Protein AF-A0A849BME2-F1 (afdb_monomer_lite)

Organism: NCBI:txid351215

Foldseek 3Di:
DPPQPPLLVQLVVLLVVLVVLLVVLVVLVVVLVVVLVVLVCCLVVPPCPDPVSVVSVVVSVVCNVVSVVVSVVSNVSSVVSNVVSVVSVVVSVVVVVVD

Structure (mmCIF, N/CA/C/O backbone):
data_AF-A0A849BME2-F1
#
_entry.id   AF-A0A849BME2-F1
#
loop_
_atom_site.group_PDB
_atom_site.id
_atom_site.t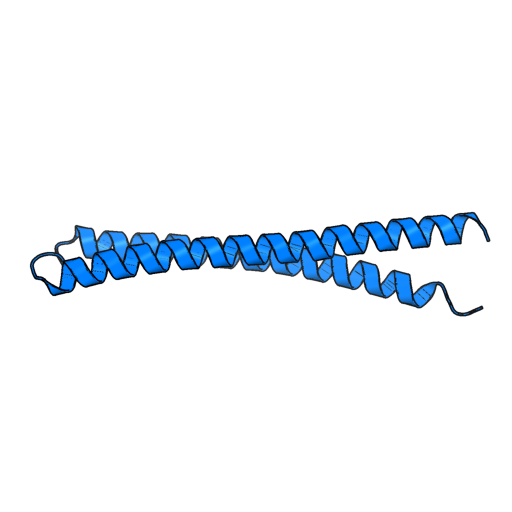ype_symbol
_atom_site.label_atom_id
_atom_site.label_alt_id
_atom_site.label_comp_id
_atom_site.label_asym_id
_atom_site.label_entity_id
_atom_site.label_seq_id
_atom_site.pdbx_PDB_ins_code
_atom_site.Cartn_x
_atom_site.Cartn_y
_atom_site.Cartn_z
_atom_site.occupancy
_atom_site.B_iso_or_equiv
_atom_site.auth_seq_id
_atom_site.auth_comp_id
_atom_site.auth_asym_id
_atom_site.auth_atom_id
_atom_site.pdbx_PDB_model_num
ATOM 1 N N . MET A 1 1 ? 27.108 -15.341 -30.751 1.00 43.50 1 MET A N 1
ATOM 2 C CA . MET A 1 1 ? 26.179 -14.192 -30.778 1.00 43.50 1 MET A CA 1
ATOM 3 C C . MET A 1 1 ? 24.912 -14.601 -30.029 1.00 43.50 1 MET A C 1
ATOM 5 O O . MET A 1 1 ? 24.041 -15.199 -30.638 1.00 43.50 1 MET A O 1
ATOM 9 N N . ALA A 1 2 ? 24.855 -14.424 -28.705 1.00 47.12 2 ALA A N 1
ATOM 10 C CA . ALA A 1 2 ? 23.726 -14.891 -27.879 1.00 47.12 2 ALA A CA 1
ATOM 11 C C . ALA A 1 2 ? 23.522 -14.007 -26.629 1.00 47.12 2 ALA A C 1
ATOM 13 O O . ALA A 1 2 ? 23.402 -14.520 -25.525 1.00 47.12 2 ALA A O 1
ATOM 14 N N . GLY A 1 3 ? 23.568 -12.677 -26.794 1.00 51.50 3 GLY A N 1
ATOM 15 C CA . GLY A 1 3 ? 23.498 -11.725 -25.672 1.00 51.50 3 GLY A CA 1
ATOM 16 C C . GLY A 1 3 ? 22.274 -10.799 -25.631 1.00 51.50 3 GLY A C 1
ATOM 17 O O . GLY A 1 3 ? 21.971 -10.288 -24.565 1.00 51.50 3 GLY A O 1
ATOM 18 N N . GLY A 1 4 ? 21.559 -10.582 -26.745 1.00 57.69 4 GLY A N 1
ATOM 19 C CA . GLY A 1 4 ? 20.502 -9.552 -26.812 1.00 57.69 4 GLY A CA 1
ATOM 20 C C . GLY A 1 4 ? 19.106 -10.000 -26.359 1.00 57.69 4 GLY A C 1
ATOM 21 O O . GLY A 1 4 ? 18.361 -9.223 -25.781 1.00 57.69 4 GLY A O 1
ATOM 22 N N . GLY A 1 5 ? 18.744 -11.272 -26.559 1.00 61.56 5 GLY A N 1
ATOM 23 C CA . GLY A 1 5 ? 17.369 -11.734 -26.304 1.00 61.56 5 GLY A CA 1
ATOM 24 C C . GLY A 1 5 ? 16.984 -11.863 -24.825 1.00 61.56 5 GLY A C 1
ATOM 25 O O . GLY A 1 5 ? 15.804 -11.803 -24.505 1.00 61.56 5 GLY A O 1
ATOM 26 N N . GLY A 1 6 ? 17.956 -12.040 -23.923 1.00 69.12 6 GLY A N 1
ATOM 27 C CA . GLY A 1 6 ? 17.686 -12.229 -22.491 1.00 69.12 6 GLY A CA 1
ATOM 28 C C . GLY A 1 6 ? 17.263 -10.940 -21.786 1.00 69.12 6 GLY A C 1
ATOM 29 O O . GLY A 1 6 ? 16.253 -10.929 -21.092 1.00 69.12 6 GLY A O 1
ATOM 30 N N . VAL A 1 7 ? 17.992 -9.845 -22.030 1.00 68.50 7 VAL A N 1
ATOM 31 C CA . VAL A 1 7 ? 17.725 -8.533 -21.410 1.00 68.50 7 VAL A CA 1
ATOM 32 C C . VAL A 1 7 ? 16.392 -7.956 -21.892 1.00 68.50 7 VAL A C 1
ATOM 34 O O . VAL A 1 7 ? 15.670 -7.355 -21.102 1.00 68.50 7 VAL A O 1
ATOM 37 N N . HIS A 1 8 ? 16.036 -8.188 -23.162 1.00 72.69 8 HIS A N 1
ATOM 38 C CA . HIS A 1 8 ? 14.767 -7.739 -23.730 1.00 72.69 8 HIS A CA 1
ATOM 39 C C . HIS A 1 8 ? 13.549 -8.346 -23.010 1.00 72.69 8 HIS A C 1
ATOM 41 O O . HIS A 1 8 ? 12.657 -7.635 -22.563 1.00 72.69 8 HIS A O 1
ATOM 47 N N . VAL A 1 9 ? 13.546 -9.670 -22.835 1.00 74.00 9 VAL A N 1
ATOM 48 C CA . VAL A 1 9 ? 12.456 -10.388 -22.151 1.00 74.00 9 VAL A CA 1
ATOM 49 C C . VAL A 1 9 ? 12.391 -10.025 -20.662 1.00 74.00 9 VAL A C 1
ATOM 51 O O . VAL A 1 9 ? 11.309 -9.970 -20.078 1.00 74.00 9 VAL A O 1
ATOM 54 N N . GLU A 1 10 ? 13.539 -9.759 -20.037 1.00 82.44 10 GLU A N 1
ATOM 55 C CA . GLU A 1 10 ? 13.615 -9.394 -18.622 1.00 82.44 10 GLU A CA 1
ATOM 56 C C . GLU A 1 10 ? 13.040 -7.997 -18.343 1.00 82.44 10 GLU A C 1
ATOM 58 O O . GLU A 1 10 ? 12.268 -7.847 -17.394 1.00 82.44 10 GLU A O 1
ATOM 63 N N . HIS A 1 11 ? 13.341 -6.981 -19.167 1.00 87.00 11 HIS A N 1
ATOM 64 C CA . HIS A 1 11 ? 12.775 -5.640 -18.949 1.00 87.00 11 HIS A CA 1
ATOM 65 C C . HIS A 1 11 ? 11.259 -5.616 -19.180 1.00 87.00 11 HIS A C 1
ATOM 67 O O . HIS A 1 11 ? 10.539 -5.056 -18.356 1.00 87.00 11 HIS A O 1
ATOM 73 N N . GLU A 1 12 ? 10.746 -6.315 -20.198 1.00 87.12 12 GLU A N 1
ATOM 74 C CA . GLU A 1 12 ? 9.298 -6.411 -20.431 1.00 87.12 12 GLU A CA 1
ATOM 75 C C . GLU A 1 12 ? 8.574 -7.073 -19.251 1.00 87.12 12 GLU A C 1
ATOM 77 O O . GLU A 1 12 ? 7.499 -6.626 -18.841 1.00 87.12 12 GLU A O 1
ATOM 82 N N . ALA A 1 13 ? 9.181 -8.105 -18.655 1.00 90.06 13 ALA A N 1
ATOM 83 C CA . ALA A 1 13 ? 8.649 -8.750 -17.459 1.00 90.06 13 ALA A CA 1
ATOM 84 C C . ALA A 1 13 ? 8.615 -7.795 -16.252 1.00 90.06 13 ALA A C 1
ATOM 86 O O . ALA A 1 13 ? 7.635 -7.792 -15.502 1.00 90.06 13 ALA A O 1
ATOM 87 N N . LEU A 1 14 ? 9.641 -6.953 -16.079 1.00 91.31 14 LEU A N 1
ATOM 88 C CA . LEU A 1 14 ? 9.676 -5.929 -15.028 1.00 91.31 14 LEU A CA 1
ATOM 89 C C . LEU A 1 14 ? 8.591 -4.865 -15.234 1.00 91.31 14 LEU A C 1
ATOM 91 O O . LEU A 1 14 ? 7.880 -4.537 -14.281 1.00 91.31 14 LEU A O 1
ATOM 95 N N . ALA A 1 15 ? 8.410 -4.371 -16.462 1.00 91.56 15 ALA A N 1
ATOM 96 C CA . ALA A 1 15 ? 7.345 -3.424 -16.797 1.00 91.56 15 ALA A CA 1
ATOM 97 C C . ALA A 1 15 ? 5.949 -4.017 -16.545 1.00 91.56 15 ALA A C 1
ATOM 99 O O . ALA A 1 15 ? 5.090 -3.372 -15.935 1.00 91.56 15 ALA A O 1
ATOM 100 N N . ALA A 1 16 ? 5.728 -5.268 -16.959 1.00 94.50 16 ALA A N 1
ATOM 101 C CA . ALA A 1 16 ? 4.473 -5.973 -16.723 1.00 94.50 16 ALA A CA 1
ATOM 102 C C . ALA A 1 16 ? 4.195 -6.148 -15.221 1.00 94.50 16 ALA A C 1
ATOM 104 O O . ALA A 1 16 ? 3.078 -5.895 -14.760 1.00 94.50 16 ALA A O 1
ATOM 105 N N . GLN A 1 17 ? 5.211 -6.518 -14.438 1.00 94.94 17 GLN A N 1
ATOM 106 C CA . GLN A 1 17 ? 5.078 -6.664 -12.990 1.00 94.94 17 GLN A CA 1
ATOM 107 C C . GLN A 1 17 ? 4.819 -5.319 -12.296 1.00 94.94 17 GLN A C 1
ATOM 109 O O . GLN A 1 17 ? 3.986 -5.259 -11.391 1.00 94.94 17 GLN A O 1
ATOM 114 N N . ALA A 1 18 ? 5.470 -4.235 -12.731 1.00 95.31 18 ALA A N 1
ATOM 115 C CA . ALA A 1 18 ? 5.211 -2.883 -12.234 1.00 95.31 18 ALA A CA 1
ATOM 116 C C . ALA A 1 18 ? 3.752 -2.461 -12.479 1.00 95.31 18 ALA A C 1
ATOM 118 O O . ALA A 1 18 ? 3.085 -1.964 -11.569 1.00 95.31 18 ALA A O 1
ATOM 119 N N . SER A 1 19 ? 3.231 -2.722 -13.683 1.00 95.25 19 SER A N 1
ATOM 120 C CA . SER A 1 19 ? 1.833 -2.448 -14.037 1.00 95.25 19 SER A CA 1
ATOM 121 C C . SER A 1 19 ? 0.851 -3.256 -13.182 1.00 95.25 19 SER A C 1
ATOM 123 O O . SER A 1 19 ? -0.121 -2.702 -12.667 1.00 95.25 19 SER A O 1
ATOM 125 N N . ASN A 1 20 ? 1.135 -4.543 -12.959 1.00 95.75 20 ASN A N 1
ATOM 126 C CA . ASN A 1 20 ? 0.328 -5.397 -12.088 1.00 95.75 20 ASN A CA 1
ATOM 127 C C . ASN A 1 20 ? 0.317 -4.885 -10.636 1.00 95.75 20 ASN A C 1
ATOM 129 O O . ASN A 1 20 ? -0.749 -4.761 -10.030 1.00 95.75 20 ASN A O 1
ATOM 133 N N . LEU A 1 21 ? 1.481 -4.517 -10.089 1.00 94.69 21 LEU A N 1
ATOM 134 C CA . LEU A 1 21 ? 1.562 -3.938 -8.746 1.00 94.69 21 LEU A CA 1
ATOM 135 C C . LEU A 1 21 ? 0.745 -2.650 -8.633 1.00 94.69 21 LEU A C 1
ATOM 137 O O . LEU A 1 21 ? 0.021 -2.489 -7.655 1.00 94.69 21 LEU A O 1
ATOM 141 N N . ALA A 1 22 ? 0.798 -1.769 -9.635 1.00 93.94 22 ALA A N 1
ATOM 142 C CA . ALA A 1 22 ? -0.001 -0.546 -9.652 1.00 93.94 22 ALA A CA 1
ATOM 143 C C . ALA A 1 22 ? -1.514 -0.835 -9.680 1.00 93.94 22 ALA A C 1
ATOM 145 O O . ALA A 1 22 ? -2.277 -0.218 -8.934 1.00 93.94 22 ALA A O 1
ATOM 146 N N . ALA A 1 23 ? -1.955 -1.802 -10.492 1.00 95.62 23 ALA A N 1
ATOM 147 C CA . ALA A 1 23 ? -3.355 -2.223 -10.535 1.00 95.62 23 ALA A CA 1
ATOM 148 C C . ALA A 1 23 ? -3.813 -2.803 -9.185 1.00 95.62 23 ALA A C 1
ATOM 150 O O . ALA A 1 23 ? -4.799 -2.339 -8.612 1.00 95.62 23 ALA A O 1
ATOM 151 N N . THR A 1 24 ? -3.040 -3.737 -8.626 1.00 94.38 24 THR A N 1
ATOM 152 C CA . THR A 1 24 ? -3.323 -4.371 -7.329 1.00 94.38 24 THR A CA 1
ATOM 153 C C . THR A 1 24 ? -3.325 -3.350 -6.185 1.00 94.38 24 THR A C 1
ATOM 155 O O . THR A 1 24 ? -4.169 -3.410 -5.293 1.00 94.38 24 THR A O 1
ATOM 158 N N . LYS A 1 25 ? -2.415 -2.367 -6.215 1.00 95.75 25 LYS A N 1
ATOM 159 C CA . LYS A 1 25 ? -2.366 -1.245 -5.266 1.00 95.75 25 LYS A CA 1
ATOM 160 C C . LYS A 1 25 ? -3.670 -0.449 -5.289 1.00 95.75 25 LYS A C 1
ATOM 162 O O . LYS A 1 25 ? -4.212 -0.160 -4.225 1.00 95.75 25 LYS A O 1
ATOM 167 N N . ASN A 1 26 ? -4.194 -0.131 -6.474 1.00 95.50 26 ASN A N 1
ATOM 168 C CA . ASN A 1 26 ? -5.454 0.606 -6.615 1.00 95.50 26 ASN A CA 1
ATOM 169 C C . ASN A 1 26 ? -6.654 -0.199 -6.093 1.00 95.50 26 ASN A C 1
ATOM 171 O O . ASN A 1 26 ? -7.528 0.353 -5.423 1.00 95.50 26 ASN A O 1
ATOM 175 N N . GLU A 1 27 ? -6.687 -1.507 -6.356 1.00 96.00 27 GLU A N 1
ATOM 176 C CA . GLU A 1 27 ? -7.712 -2.400 -5.805 1.00 96.00 27 GLU A CA 1
ATOM 177 C C . GLU A 1 27 ? -7.650 -2.454 -4.272 1.00 96.00 27 GLU A C 1
ATOM 179 O O . GLU A 1 27 ? -8.679 -2.325 -3.601 1.00 96.00 27 GLU A O 1
ATOM 184 N N . LEU A 1 28 ? -6.446 -2.582 -3.706 1.00 94.94 28 LEU A N 1
ATOM 185 C CA . LEU A 1 28 ? -6.234 -2.575 -2.261 1.00 94.94 28 LEU A CA 1
ATOM 186 C C . LEU A 1 28 ? -6.676 -1.246 -1.640 1.00 94.94 28 LEU A C 1
ATOM 188 O O . LEU A 1 28 ? -7.375 -1.249 -0.630 1.00 94.94 28 LEU A O 1
ATOM 192 N N . GLU A 1 29 ? -6.317 -0.117 -2.250 1.00 94.75 29 GLU A N 1
ATOM 193 C CA . GLU A 1 29 ? -6.720 1.214 -1.791 1.00 94.75 29 GLU A CA 1
ATOM 194 C C . GLU A 1 29 ? -8.249 1.355 -1.746 1.00 94.75 29 GLU A C 1
ATOM 196 O O . GLU A 1 29 ? -8.797 1.772 -0.724 1.00 94.75 29 GLU A O 1
ATOM 201 N N . ALA A 1 30 ? -8.957 0.895 -2.783 1.00 95.94 30 ALA A N 1
ATOM 202 C CA . ALA A 1 30 ? -10.420 0.895 -2.807 1.00 95.94 30 ALA A CA 1
ATOM 203 C C . ALA A 1 30 ? -11.031 0.033 -1.685 1.00 95.94 30 ALA A C 1
ATOM 205 O O . ALA A 1 30 ? -11.995 0.443 -1.027 1.00 95.94 30 ALA A O 1
ATOM 206 N N . VAL A 1 31 ? -10.462 -1.152 -1.425 1.00 95.69 31 VAL A N 1
ATOM 207 C CA . VAL A 1 31 ? -10.891 -2.024 -0.319 1.00 95.69 31 VAL A CA 1
ATOM 208 C C . VAL A 1 31 ? -10.664 -1.347 1.031 1.00 95.69 31 VAL A C 1
ATOM 210 O O . VAL A 1 31 ? -11.560 -1.364 1.877 1.00 95.69 31 VAL A O 1
ATOM 213 N N . LEU A 1 32 ? -9.502 -0.726 1.233 1.00 94.44 32 LEU A N 1
ATOM 214 C CA . LEU A 1 32 ? -9.155 -0.033 2.472 1.00 94.44 32 LEU A CA 1
ATOM 215 C C . LEU A 1 32 ? -10.081 1.155 2.739 1.00 94.44 32 LEU A C 1
ATOM 217 O O . LEU A 1 32 ? -10.578 1.291 3.856 1.00 94.44 32 LEU A O 1
ATOM 221 N N . THR A 1 33 ? -10.381 1.969 1.724 1.00 92.00 33 THR A N 1
ATOM 222 C CA . THR A 1 33 ? -11.342 3.076 1.842 1.00 92.00 33 THR A CA 1
ATOM 223 C C . THR A 1 33 ? -12.733 2.577 2.221 1.00 92.00 33 THR A C 1
ATOM 225 O O . THR A 1 33 ? -13.371 3.146 3.108 1.00 92.00 33 THR A O 1
ATOM 228 N N . ARG A 1 34 ? -13.198 1.480 1.609 1.00 94.75 34 ARG A N 1
ATOM 229 C CA . ARG A 1 34 ? -14.489 0.873 1.966 1.00 94.75 34 ARG A CA 1
ATOM 230 C C . ARG A 1 34 ? -14.516 0.423 3.427 1.00 94.75 34 ARG A C 1
ATOM 232 O O . ARG A 1 34 ? -15.483 0.705 4.130 1.00 94.75 34 ARG A O 1
ATOM 239 N N . LEU A 1 35 ? -13.467 -0.262 3.881 1.00 92.38 35 LEU A N 1
ATOM 240 C CA . LEU A 1 35 ? -13.358 -0.737 5.262 1.00 92.38 35 LEU A CA 1
ATOM 241 C C . LEU A 1 35 ? -13.299 0.429 6.264 1.00 92.38 35 LEU A C 1
ATOM 243 O O . LEU A 1 35 ? -13.954 0.365 7.300 1.00 92.38 35 LEU A O 1
ATOM 247 N N . GLN A 1 36 ? -12.584 1.512 5.937 1.00 88.75 36 GLN A N 1
ATOM 248 C CA . GLN A 1 36 ? -12.543 2.731 6.758 1.00 88.75 36 GLN A CA 1
ATOM 249 C C . GLN A 1 36 ? -13.939 3.330 6.933 1.00 88.75 36 GLN A C 1
ATOM 251 O O . GLN A 1 36 ? -14.322 3.656 8.052 1.00 88.75 36 GLN A O 1
ATOM 256 N N . GLY A 1 37 ? -14.723 3.416 5.853 1.00 90.19 37 GLY A N 1
ATOM 257 C CA . GLY A 1 37 ? -16.105 3.895 5.915 1.00 90.19 37 GLY A CA 1
ATOM 258 C C . GLY A 1 37 ? -16.980 3.048 6.841 1.00 90.19 37 GLY A C 1
ATOM 259 O O . GLY A 1 37 ? -17.625 3.584 7.737 1.00 90.19 37 GLY A O 1
ATOM 260 N N . GLN A 1 38 ? -16.928 1.721 6.696 1.00 89.94 38 GLN A N 1
ATOM 261 C CA . GLN A 1 38 ? -17.692 0.797 7.544 1.00 89.94 38 GLN A CA 1
ATOM 262 C C . GLN A 1 38 ? -17.316 0.917 9.024 1.00 89.94 38 GLN A C 1
ATOM 264 O O . GLN A 1 38 ? -18.185 0.923 9.893 1.00 89.94 38 GLN A O 1
ATOM 269 N N . ILE A 1 39 ? -16.022 1.030 9.330 1.00 85.62 39 ILE A N 1
ATOM 270 C CA . ILE A 1 39 ? -15.560 1.182 10.712 1.00 85.62 39 ILE A CA 1
ATOM 271 C C . ILE A 1 39 ? -15.993 2.539 11.276 1.00 85.62 39 ILE A C 1
ATOM 273 O O . ILE A 1 39 ? -16.475 2.604 12.406 1.00 85.62 39 ILE A O 1
ATOM 277 N N . GLN A 1 40 ? -15.889 3.608 10.486 1.00 83.12 40 GLN A N 1
ATOM 278 C CA . GLN A 1 40 ? -16.337 4.940 10.882 1.00 83.12 40 GLN A CA 1
ATOM 279 C C . GLN A 1 40 ? -17.840 4.967 11.190 1.00 83.12 40 GLN A C 1
ATOM 281 O O . GLN A 1 40 ? -18.236 5.552 12.196 1.00 83.12 40 GLN A O 1
ATOM 286 N N . GLU A 1 41 ? -18.665 4.301 10.378 1.00 86.62 41 GLU A N 1
ATOM 287 C CA . GLU A 1 41 ? -20.107 4.160 10.614 1.00 86.62 41 GLU A CA 1
ATOM 288 C C . GLU A 1 41 ? -20.406 3.449 11.937 1.00 86.62 41 GLU A C 1
ATOM 290 O O . GLU A 1 41 ? -21.240 3.930 12.699 1.00 86.62 41 GLU A O 1
ATOM 295 N N . LEU A 1 42 ? -19.693 2.362 12.252 1.00 83.69 42 LEU A N 1
ATOM 296 C CA . LEU A 1 42 ? -19.857 1.627 13.515 1.00 83.69 42 LEU A CA 1
ATOM 297 C C . LEU A 1 42 ? -19.490 2.478 14.740 1.00 83.69 42 LEU A C 1
ATOM 299 O O . LEU A 1 42 ? -20.187 2.455 15.756 1.00 83.69 42 LEU A O 1
ATOM 303 N N . VAL A 1 43 ? -18.409 3.257 14.643 1.00 78.19 43 VAL A N 1
ATOM 304 C CA . VAL A 1 43 ? -17.996 4.207 15.689 1.00 78.19 43 VAL A CA 1
ATOM 305 C C . VAL A 1 43 ? -19.060 5.300 15.848 1.00 78.19 43 VAL A C 1
ATOM 307 O O . VAL A 1 43 ? -19.496 5.602 16.958 1.00 78.19 43 VAL A O 1
ATOM 310 N N . SER A 1 44 ? -19.537 5.868 14.741 1.00 77.44 44 SER A N 1
ATOM 311 C CA . SER A 1 44 ? -20.535 6.940 14.753 1.00 77.44 44 SER A CA 1
ATOM 312 C C . SER A 1 44 ? -21.938 6.480 15.166 1.00 77.44 44 SER A C 1
ATOM 314 O O . SER A 1 44 ? -22.676 7.273 15.745 1.00 77.44 44 SER A O 1
ATOM 316 N N . SER A 1 45 ? -22.314 5.217 14.933 1.00 79.69 45 SER A N 1
ATOM 317 C CA . SER A 1 45 ? -23.636 4.670 15.278 1.00 79.69 45 SER A CA 1
ATOM 318 C C . SER A 1 45 ? -23.820 4.374 16.771 1.00 79.69 45 SER A C 1
ATOM 320 O O . SER A 1 45 ? -24.849 3.830 17.166 1.00 79.69 45 SER A O 1
ATOM 322 N N . GLY A 1 46 ? -22.841 4.716 17.612 1.00 66.75 46 GLY A N 1
ATOM 323 C CA . GLY A 1 46 ? -22.975 4.618 19.062 1.00 66.75 46 GLY A CA 1
ATOM 324 C C . GLY A 1 46 ? -22.429 3.334 19.678 1.00 66.75 46 GLY A C 1
ATOM 325 O O . GLY A 1 46 ? -22.663 3.117 20.864 1.00 66.75 46 GLY A O 1
ATOM 326 N N . PHE A 1 47 ? -21.621 2.544 18.952 1.00 63.00 47 PHE A N 1
ATOM 327 C CA . PHE A 1 47 ? -20.781 1.504 19.575 1.00 63.00 47 PHE A CA 1
ATOM 328 C C . PHE A 1 47 ? -19.918 2.082 20.716 1.00 63.00 47 PHE A C 1
ATOM 330 O O . PHE A 1 47 ? -19.491 1.350 21.600 1.00 63.00 47 PHE A O 1
ATOM 337 N N . VAL A 1 48 ? -19.716 3.411 20.732 1.00 58.88 48 VAL A N 1
ATOM 338 C CA . VAL A 1 48 ? -18.687 4.101 21.512 1.00 58.88 48 VAL A CA 1
ATOM 339 C C . VAL A 1 48 ? -19.023 4.360 22.993 1.00 58.88 48 VAL A C 1
ATOM 341 O O . VAL A 1 48 ? -18.394 5.183 23.650 1.00 58.88 48 VAL A O 1
ATOM 344 N N . THR A 1 49 ? -20.026 3.693 23.565 1.00 62.03 49 THR A N 1
ATOM 345 C CA . THR A 1 49 ? -20.523 4.052 24.910 1.00 62.03 49 THR A CA 1
ATOM 346 C C . THR A 1 49 ? -19.687 3.509 26.084 1.00 62.03 49 THR A C 1
ATOM 34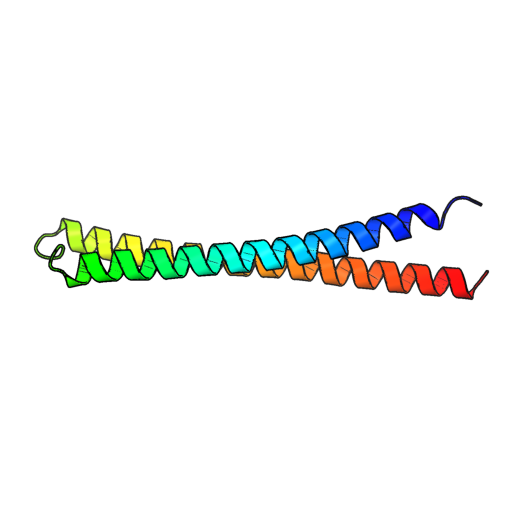8 O O . THR A 1 49 ? -19.928 3.923 27.215 1.00 62.03 49 THR A O 1
ATOM 351 N N . ASP A 1 50 ? -18.691 2.642 25.850 1.00 62.81 50 ASP A N 1
ATOM 352 C CA . ASP A 1 50 ? -17.872 2.004 26.905 1.00 62.81 50 ASP A CA 1
ATOM 353 C C . ASP A 1 50 ? -16.354 2.017 26.587 1.00 62.81 50 ASP A C 1
ATOM 355 O O . ASP A 1 50 ? -15.955 2.258 25.448 1.00 62.81 50 ASP A O 1
ATOM 359 N N . SER A 1 51 ? -15.481 1.733 27.563 1.00 63.56 51 SER A N 1
ATOM 360 C CA . SER A 1 51 ? -14.002 1.747 27.445 1.00 63.56 51 SER A CA 1
ATOM 361 C C . SER A 1 51 ? -13.435 0.928 26.270 1.00 63.56 51 SER A C 1
ATOM 363 O O . SER A 1 51 ? -12.420 1.307 25.680 1.00 63.56 51 SER A O 1
ATOM 365 N N . ALA A 1 52 ? -14.129 -0.143 25.867 1.00 68.75 52 ALA A N 1
ATOM 366 C CA . ALA A 1 52 ? -13.819 -0.960 24.688 1.00 68.75 52 ALA A CA 1
ATOM 367 C C . ALA A 1 52 ? -13.837 -0.168 23.365 1.00 68.75 52 ALA A C 1
ATOM 369 O O . ALA A 1 52 ? -13.298 -0.601 22.350 1.00 68.75 52 ALA A O 1
ATOM 370 N N . SER A 1 53 ? -14.445 1.009 23.375 1.00 72.50 53 SER A 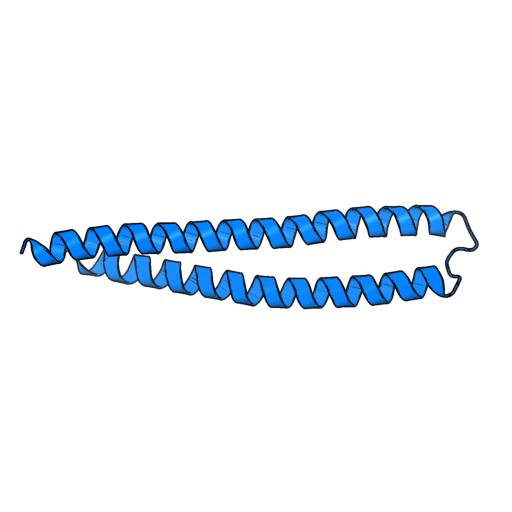N 1
ATOM 371 C CA . SER A 1 53 ? -14.617 1.849 22.200 1.00 72.50 53 SER A CA 1
ATOM 372 C C . SER A 1 53 ? -13.462 2.801 21.957 1.00 72.50 53 SER A C 1
ATOM 374 O O . SER A 1 53 ? -13.164 3.131 20.812 1.00 72.50 53 SER A O 1
ATOM 376 N N . VAL A 1 54 ? -12.793 3.220 23.033 1.00 79.12 54 VAL A N 1
ATOM 377 C CA . VAL A 1 54 ? -11.554 4.000 22.946 1.00 79.12 54 VAL A CA 1
ATOM 378 C C . VAL A 1 54 ? -10.462 3.120 22.348 1.00 79.12 54 VAL A C 1
ATOM 380 O O . VAL A 1 54 ? -9.837 3.501 21.363 1.00 79.12 54 VAL A O 1
ATOM 383 N N . SER A 1 55 ? -10.304 1.895 22.861 1.00 83.75 55 SER A N 1
ATOM 384 C CA . SER A 1 55 ? -9.328 0.941 22.324 1.00 83.75 55 SER A CA 1
ATOM 385 C C . SER A 1 55 ? -9.626 0.547 20.874 1.00 83.75 55 SER A C 1
ATOM 387 O O . SER A 1 55 ? -8.695 0.373 20.084 1.00 83.75 55 SER A O 1
ATOM 389 N N . PHE A 1 56 ? -10.907 0.456 20.499 1.00 83.00 56 PHE A N 1
ATOM 390 C CA . PHE A 1 56 ? -11.323 0.245 19.114 1.00 83.00 56 PHE A CA 1
ATOM 391 C C . PHE A 1 56 ? -10.980 1.440 18.209 1.00 83.00 56 PHE A C 1
ATOM 393 O O . PHE A 1 56 ? -10.426 1.237 17.129 1.00 83.00 56 PHE A O 1
ATOM 400 N N . GLY A 1 57 ? -11.236 2.675 18.654 1.00 82.56 57 GLY A N 1
ATOM 401 C CA . GLY A 1 57 ? -10.856 3.893 17.930 1.00 82.56 57 GLY A CA 1
ATOM 402 C C . GLY A 1 57 ? -9.347 3.987 17.691 1.00 82.56 57 GLY A C 1
ATOM 403 O O . GLY A 1 57 ? -8.908 4.175 16.557 1.00 82.56 57 GLY A O 1
ATOM 404 N N . GLU A 1 58 ? -8.538 3.738 18.721 1.00 86.69 58 GLU A N 1
ATOM 405 C CA . GLU A 1 58 ? -7.078 3.697 18.578 1.00 86.69 58 GLU A CA 1
ATOM 406 C C . GLU A 1 58 ? -6.612 2.572 17.639 1.00 86.69 58 GLU A C 1
ATOM 408 O O . GLU A 1 58 ? -5.670 2.741 16.861 1.00 86.69 58 GLU A O 1
ATOM 413 N N . ALA A 1 59 ? -7.248 1.395 17.701 1.00 89.25 59 ALA A N 1
ATOM 414 C CA . ALA A 1 59 ? -6.942 0.294 16.791 1.00 89.25 59 ALA A CA 1
ATOM 415 C C . ALA A 1 59 ? -7.263 0.664 15.336 1.00 89.25 59 ALA A C 1
ATOM 417 O O . ALA A 1 59 ? -6.470 0.350 14.447 1.00 89.25 59 ALA A O 1
ATOM 418 N N . HIS A 1 60 ? -8.369 1.372 15.102 1.00 87.75 60 HIS A N 1
ATOM 419 C CA . HIS A 1 60 ? -8.747 1.887 13.790 1.00 87.75 60 HIS A CA 1
ATOM 420 C C . HIS A 1 60 ? -7.735 2.908 13.246 1.00 87.75 60 HIS A C 1
ATOM 422 O O . HIS A 1 60 ? -7.351 2.816 12.078 1.00 87.75 60 HIS A O 1
ATOM 428 N N . GLU A 1 61 ? -7.246 3.835 14.073 1.00 89.56 61 GLU A N 1
ATOM 429 C CA . GLU A 1 61 ? -6.208 4.798 13.673 1.00 89.56 61 GLU A CA 1
ATOM 430 C C . GLU A 1 61 ? -4.884 4.106 13.317 1.00 89.56 61 GLU A C 1
ATOM 432 O O . GLU A 1 61 ? -4.292 4.378 12.263 1.00 89.56 61 GLU A O 1
ATOM 437 N N . ARG A 1 62 ? -4.439 3.156 14.155 1.00 93.56 62 ARG A N 1
ATOM 438 C CA . ARG A 1 62 ? -3.232 2.353 13.891 1.00 93.56 62 ARG A CA 1
ATOM 439 C C . ARG A 1 62 ? -3.365 1.560 12.596 1.00 93.56 62 ARG A C 1
ATOM 441 O O . ARG A 1 62 ? -2.450 1.574 11.773 1.00 93.56 62 ARG A O 1
ATOM 448 N N . TRP A 1 63 ? -4.504 0.901 12.396 1.00 92.75 63 TRP A N 1
ATOM 449 C CA . TRP A 1 63 ? -4.781 0.152 11.174 1.00 92.75 63 TRP A CA 1
ATOM 450 C C . TRP A 1 63 ? -4.806 1.063 9.943 1.00 92.75 63 TRP A C 1
ATOM 452 O O . TRP A 1 63 ? -4.141 0.753 8.961 1.00 92.75 63 TRP A O 1
ATOM 462 N N . THR A 1 64 ? -5.489 2.210 10.004 1.00 90.19 64 THR A N 1
ATOM 463 C CA . THR A 1 64 ? -5.543 3.186 8.903 1.00 90.19 64 THR A CA 1
ATOM 464 C C . THR A 1 64 ? -4.149 3.656 8.498 1.00 90.19 64 THR A C 1
ATOM 466 O O . THR A 1 64 ? -3.839 3.736 7.309 1.00 90.19 64 THR A O 1
ATOM 469 N N . THR A 1 65 ? -3.289 3.924 9.480 1.00 94.56 65 THR A N 1
ATOM 470 C CA . THR A 1 65 ? -1.899 4.327 9.243 1.00 94.56 65 THR A CA 1
ATOM 471 C C . THR A 1 65 ? -1.101 3.208 8.572 1.00 94.56 65 THR A C 1
ATOM 473 O O . THR A 1 65 ? -0.478 3.433 7.535 1.00 94.56 65 THR A O 1
ATOM 476 N N . ALA A 1 66 ? -1.161 1.986 9.111 1.00 95.62 66 ALA A N 1
ATOM 477 C CA . ALA A 1 66 ? -0.452 0.831 8.557 1.00 95.62 66 ALA A CA 1
ATOM 478 C C . ALA A 1 66 ? -0.941 0.459 7.145 1.00 95.62 66 ALA A C 1
ATOM 480 O O . ALA A 1 66 ? -0.146 0.111 6.273 1.00 95.62 66 ALA A O 1
ATOM 481 N N . ALA A 1 67 ? -2.245 0.577 6.900 1.00 93.44 67 ALA A N 1
ATOM 482 C CA . ALA A 1 67 ? -2.864 0.343 5.606 1.00 93.44 67 ALA A CA 1
ATOM 483 C C . ALA A 1 67 ? -2.359 1.333 4.546 1.00 93.44 67 ALA A C 1
ATOM 485 O O . ALA A 1 67 ? -1.953 0.918 3.461 1.00 93.44 67 ALA A O 1
ATOM 486 N N . ARG A 1 68 ? -2.312 2.632 4.879 1.00 91.94 68 ARG A N 1
ATOM 487 C CA . ARG A 1 68 ? -1.741 3.666 4.000 1.00 91.94 68 ARG A CA 1
ATOM 488 C C . ARG A 1 68 ? -0.267 3.408 3.714 1.00 91.94 68 ARG A C 1
ATOM 490 O O . ARG A 1 68 ? 0.124 3.436 2.555 1.00 91.94 68 ARG A O 1
ATOM 497 N N . ALA A 1 69 ? 0.515 3.089 4.745 1.00 95.94 69 ALA A N 1
ATOM 498 C CA . ALA A 1 69 ? 1.923 2.745 4.576 1.00 95.94 69 ALA A CA 1
ATOM 499 C C . ALA A 1 69 ? 2.101 1.550 3.624 1.00 95.94 69 ALA A C 1
ATOM 501 O O . ALA A 1 69 ? 2.894 1.620 2.697 1.00 95.94 69 ALA A O 1
ATOM 502 N N . THR A 1 70 ? 1.296 0.494 3.775 1.00 94.56 70 THR A N 1
ATOM 503 C CA . THR A 1 70 ? 1.344 -0.689 2.893 1.00 94.56 70 THR A CA 1
ATOM 504 C C . THR A 1 70 ? 1.102 -0.323 1.424 1.00 94.56 70 THR A C 1
ATOM 506 O O . THR A 1 70 ? 1.824 -0.783 0.543 1.00 94.56 70 THR A O 1
ATOM 509 N N . VAL A 1 71 ? 0.108 0.528 1.153 1.00 95.12 71 VAL A N 1
ATOM 510 C CA . VAL A 1 71 ? -0.204 1.026 -0.199 1.00 95.12 71 VAL A CA 1
ATOM 511 C C . VAL A 1 71 ? 0.954 1.851 -0.773 1.00 95.12 71 VAL A C 1
ATOM 513 O O . VAL A 1 71 ? 1.322 1.654 -1.931 1.00 95.12 71 VAL A O 1
ATOM 516 N N . THR A 1 72 ? 1.565 2.726 0.032 1.00 95.06 72 THR A N 1
ATOM 517 C CA . THR A 1 72 ? 2.739 3.520 -0.367 1.00 95.06 72 THR A CA 1
ATOM 518 C C . THR A 1 72 ? 3.957 2.649 -0.677 1.00 95.06 72 THR A C 1
ATOM 520 O O . THR A 1 72 ? 4.662 2.897 -1.657 1.00 95.06 72 THR A O 1
ATOM 523 N N . GLU A 1 73 ? 4.208 1.605 0.111 1.00 95.81 73 GLU A N 1
ATOM 524 C CA . GLU A 1 73 ? 5.328 0.694 -0.142 1.00 95.81 73 GLU A CA 1
ATOM 525 C C . GLU A 1 73 ? 5.121 -0.110 -1.436 1.00 95.81 73 GLU A C 1
ATOM 527 O O . GLU A 1 73 ? 6.058 -0.267 -2.218 1.00 95.81 73 GLU A O 1
ATOM 532 N N . LEU A 1 74 ? 3.890 -0.548 -1.733 1.00 94.75 74 LEU A N 1
ATOM 533 C CA . LEU A 1 74 ? 3.571 -1.206 -3.009 1.00 94.75 74 LEU A CA 1
ATOM 534 C C . LEU A 1 74 ? 3.807 -0.286 -4.216 1.00 94.75 74 LEU A C 1
ATOM 536 O O . LEU A 1 74 ? 4.351 -0.725 -5.230 1.00 94.75 74 LEU A O 1
ATOM 540 N N . GLU A 1 75 ? 3.440 0.991 -4.104 1.00 94.94 75 GLU A N 1
ATOM 541 C CA . GLU A 1 75 ? 3.711 2.003 -5.131 1.00 94.94 75 GLU A CA 1
ATOM 542 C C . GLU A 1 75 ? 5.217 2.246 -5.318 1.00 94.94 75 GLU A C 1
ATOM 544 O O . GLU A 1 75 ? 5.703 2.334 -6.450 1.00 94.94 75 GLU A O 1
ATOM 549 N N . THR A 1 76 ? 5.973 2.273 -4.219 1.00 96.19 76 THR A N 1
ATOM 550 C CA . THR A 1 76 ? 7.437 2.401 -4.240 1.00 96.19 76 THR A CA 1
ATOM 551 C C . THR A 1 76 ? 8.086 1.215 -4.955 1.00 96.19 76 THR A C 1
ATOM 553 O O . THR A 1 76 ? 8.937 1.405 -5.826 1.00 96.19 76 THR A O 1
ATOM 556 N N . MET A 1 77 ? 7.645 -0.011 -4.659 1.00 95.00 77 MET A N 1
ATOM 557 C CA . MET A 1 77 ? 8.125 -1.219 -5.338 1.00 95.00 77 MET A CA 1
ATOM 558 C C . MET A 1 77 ? 7.789 -1.204 -6.834 1.00 95.00 77 MET A C 1
ATOM 560 O O . MET A 1 77 ? 8.660 -1.480 -7.657 1.00 95.00 77 MET A O 1
ATOM 564 N N . GLY A 1 78 ? 6.558 -0.834 -7.202 1.00 95.38 78 GLY A N 1
ATOM 565 C CA . GLY A 1 78 ? 6.159 -0.691 -8.605 1.00 95.38 78 GLY A CA 1
ATOM 566 C C . GLY A 1 78 ? 7.018 0.332 -9.353 1.00 95.38 78 GLY A C 1
ATOM 567 O O . GLY A 1 78 ? 7.501 0.053 -10.450 1.00 95.38 78 GLY A O 1
ATOM 568 N N . SER A 1 79 ? 7.289 1.478 -8.726 1.00 94.19 79 SER A N 1
ATOM 569 C CA . SER A 1 79 ? 8.138 2.535 -9.291 1.00 94.19 79 SER A CA 1
ATOM 570 C C . SER A 1 79 ? 9.584 2.075 -9.494 1.00 94.19 79 SER A C 1
ATOM 572 O O . SER A 1 79 ? 10.198 2.387 -10.517 1.00 94.19 79 SER A O 1
ATOM 574 N N . TYR A 1 80 ? 10.124 1.297 -8.552 1.00 94.94 80 TYR A N 1
ATOM 575 C CA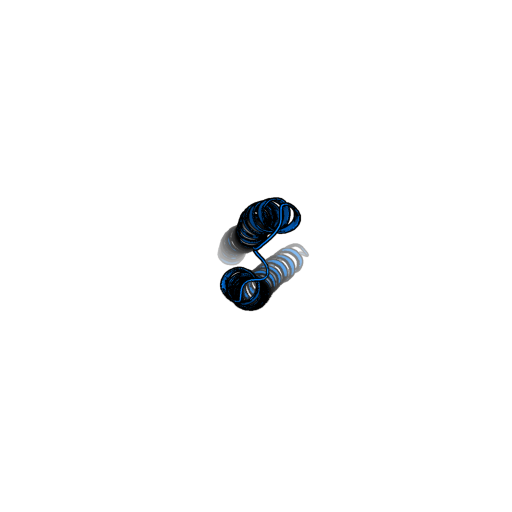 . TYR A 1 80 ? 11.458 0.711 -8.670 1.00 94.94 80 TYR A CA 1
ATOM 576 C C . TYR A 1 80 ? 11.553 -0.268 -9.849 1.00 94.94 80 TYR A C 1
ATOM 578 O O . TYR A 1 80 ? 12.497 -0.193 -10.639 1.00 94.94 80 TYR A O 1
ATOM 586 N N . LEU A 1 81 ? 10.556 -1.147 -10.010 1.00 93.88 81 LEU A N 1
ATOM 587 C CA . LEU A 1 81 ? 10.498 -2.081 -11.138 1.00 93.88 81 LEU A CA 1
ATOM 588 C C . LEU A 1 81 ? 10.382 -1.346 -12.481 1.00 93.88 81 LEU A C 1
ATOM 590 O O . LEU A 1 81 ? 11.116 -1.674 -13.411 1.00 93.88 81 LEU A O 1
ATOM 594 N N . GLY A 1 82 ? 9.528 -0.321 -12.566 1.00 92.56 82 GLY A N 1
ATOM 595 C CA . GLY A 1 82 ? 9.385 0.503 -13.771 1.00 92.56 82 GLY A CA 1
ATOM 596 C C . GLY A 1 82 ? 10.687 1.216 -14.146 1.00 92.56 82 GLY A C 1
ATOM 597 O O . GLY A 1 82 ? 11.168 1.079 -15.268 1.00 92.56 82 GLY A O 1
ATOM 598 N N . SER A 1 83 ? 11.328 1.873 -13.176 1.00 92.75 83 SER A N 1
ATOM 599 C CA . SER A 1 83 ? 12.611 2.564 -13.391 1.00 92.75 83 SER A CA 1
ATOM 600 C C . SER A 1 83 ? 13.721 1.601 -13.831 1.00 92.75 83 SER A C 1
ATOM 602 O O . SER A 1 83 ? 14.554 1.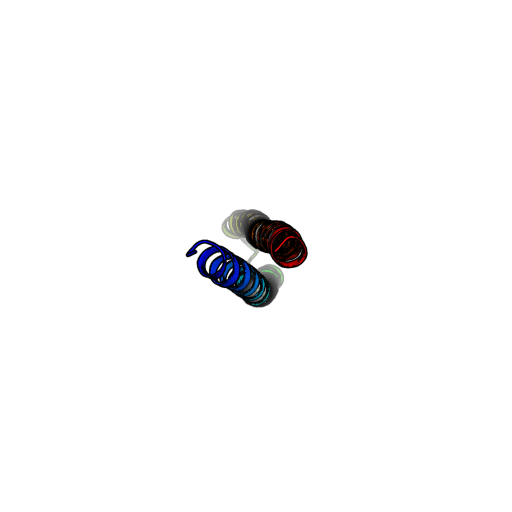932 -14.674 1.00 92.75 83 SER A O 1
ATOM 604 N N . THR A 1 84 ? 13.735 0.386 -13.277 1.00 91.06 84 THR A N 1
ATOM 605 C CA . THR A 1 84 ? 14.705 -0.652 -13.655 1.00 91.06 84 THR A CA 1
ATOM 606 C C . THR A 1 84 ? 14.458 -1.149 -15.081 1.00 91.06 84 THR A C 1
ATOM 608 O O . THR A 1 84 ? 15.405 -1.283 -15.856 1.00 91.06 84 THR A O 1
ATOM 611 N N . SER A 1 85 ? 13.193 -1.363 -15.457 1.00 91.81 85 SER A N 1
ATOM 612 C CA . SER A 1 85 ? 12.812 -1.713 -16.830 1.00 91.81 85 SER A CA 1
ATOM 613 C C . SER A 1 85 ? 13.270 -0.654 -17.835 1.00 91.81 85 SER A C 1
ATOM 615 O O . SER A 1 85 ? 13.844 -1.002 -18.865 1.00 91.81 85 SER A O 1
ATOM 617 N N . GLU A 1 86 ? 13.059 0.629 -17.536 1.00 89.75 86 GLU A N 1
ATOM 618 C CA . GLU A 1 86 ? 13.482 1.740 -18.398 1.00 89.75 86 GLU A CA 1
ATOM 619 C C . GLU A 1 86 ? 15.007 1.789 -18.562 1.00 89.75 86 GLU A C 1
ATOM 621 O O . GLU A 1 86 ? 15.518 1.978 -19.671 1.00 89.75 86 GLU A O 1
ATOM 626 N N . ALA A 1 87 ? 15.748 1.564 -17.472 1.00 89.31 87 ALA A N 1
ATOM 627 C CA . ALA A 1 87 ? 17.203 1.502 -17.509 1.00 89.31 87 ALA A CA 1
ATOM 628 C C . ALA A 1 87 ? 17.700 0.368 -18.422 1.00 89.31 87 ALA A C 1
ATOM 630 O O . ALA A 1 87 ? 18.595 0.588 -19.241 1.00 89.31 87 ALA A O 1
ATOM 631 N N . PHE A 1 88 ? 17.102 -0.824 -18.339 1.00 86.75 88 PHE A N 1
ATOM 632 C CA . PHE A 1 88 ? 17.456 -1.949 -19.209 1.00 86.75 88 PHE A CA 1
ATOM 633 C C . PHE A 1 88 ? 17.070 -1.725 -20.672 1.00 86.75 88 PHE A C 1
ATOM 635 O O . PHE A 1 88 ? 17.884 -2.013 -21.550 1.00 86.75 88 PHE A O 1
ATOM 642 N N . ALA A 1 89 ? 15.906 -1.135 -20.947 1.00 85.44 89 ALA A N 1
ATOM 643 C CA . ALA A 1 89 ? 15.504 -0.779 -22.308 1.00 85.44 89 ALA A CA 1
ATOM 644 C C . ALA A 1 89 ? 16.479 0.226 -22.953 1.00 85.44 89 ALA A C 1
ATOM 646 O O . ALA A 1 89 ? 16.872 0.072 -24.111 1.00 85.44 89 ALA A O 1
ATOM 647 N N . SER A 1 90 ? 16.944 1.221 -22.188 1.00 85.75 90 SER A N 1
ATOM 648 C CA . SER A 1 90 ? 17.954 2.188 -22.645 1.00 85.75 90 SER A CA 1
ATOM 649 C C . SER A 1 90 ? 19.301 1.529 -22.962 1.00 85.75 90 SER A C 1
ATOM 651 O O . SER A 1 90 ? 19.973 1.892 -23.933 1.00 85.75 90 SER A O 1
ATOM 653 N N . VAL A 1 91 ? 19.708 0.539 -22.163 1.00 84.25 91 VAL A N 1
ATOM 654 C CA . VAL A 1 91 ? 20.931 -0.237 -22.403 1.00 84.25 91 VAL A CA 1
ATOM 655 C C . VAL A 1 91 ? 20.797 -1.087 -23.673 1.00 84.25 91 VAL A C 1
ATOM 657 O O . VAL A 1 91 ? 21.692 -1.053 -24.518 1.00 84.25 91 VAL A O 1
ATOM 660 N N . ASP A 1 92 ? 19.673 -1.784 -23.856 1.00 80.06 92 ASP A N 1
ATOM 661 C CA . ASP A 1 92 ? 19.384 -2.600 -25.047 1.00 80.06 92 ASP A CA 1
ATOM 662 C C . ASP A 1 92 ? 19.396 -1.767 -26.344 1.00 80.06 92 ASP A C 1
ATOM 664 O O . ASP A 1 92 ? 20.043 -2.124 -27.336 1.00 80.06 92 ASP A O 1
ATOM 668 N N . GLN A 1 93 ? 18.775 -0.583 -26.316 1.00 79.31 93 GLN A N 1
ATOM 669 C CA . GLN A 1 93 ? 18.739 0.329 -27.461 1.00 79.31 93 GLN A CA 1
ATOM 670 C C . GLN A 1 93 ? 20.146 0.801 -27.870 1.00 79.31 93 GLN A C 1
ATOM 672 O O . GLN A 1 93 ? 20.455 0.891 -29.060 1.00 79.31 93 GLN A O 1
ATOM 677 N N . GLN A 1 94 ? 21.032 1.054 -26.902 1.00 75.62 94 GLN A N 1
ATOM 678 C CA . GLN A 1 94 ? 22.419 1.451 -27.171 1.00 75.62 94 GLN A CA 1
ATOM 679 C C . GLN A 1 94 ? 23.261 0.328 -27.791 1.00 75.62 94 GLN A C 1
ATOM 681 O O . GLN A 1 94 ? 24.145 0.614 -28.603 1.00 75.62 94 GLN A O 1
ATOM 686 N N . PHE A 1 95 ? 23.009 -0.932 -27.427 1.00 74.38 95 PHE A N 1
ATOM 687 C CA . PHE A 1 95 ? 23.686 -2.080 -28.035 1.00 74.38 95 PHE A CA 1
ATOM 688 C C . PHE A 1 95 ? 23.162 -2.380 -29.440 1.00 74.38 95 PHE A C 1
ATOM 690 O O . PHE A 1 95 ? 23.962 -2.657 -30.332 1.00 74.38 95 PHE A O 1
ATOM 697 N N . THR A 1 96 ? 21.853 -2.248 -29.658 1.00 68.31 96 THR A N 1
ATOM 698 C CA . THR A 1 96 ? 21.223 -2.438 -30.974 1.00 68.31 96 THR A CA 1
ATOM 699 C C . THR A 1 96 ? 21.707 -1.413 -32.005 1.00 68.31 96 THR A C 1
ATOM 701 O O . THR A 1 96 ? 21.904 -1.756 -33.161 1.00 68.31 96 THR A O 1
ATOM 704 N N . VAL A 1 97 ? 21.959 -0.164 -31.599 1.00 67.75 97 VAL A N 1
ATOM 705 C CA . VAL A 1 97 ? 22.452 0.902 -32.499 1.00 67.75 97 VAL A CA 1
ATOM 706 C C . VAL A 1 97 ? 23.931 0.729 -32.896 1.00 67.75 97 VAL A C 1
ATOM 708 O O . VAL A 1 97 ? 24.382 1.349 -33.857 1.00 67.75 97 VAL A O 1
ATOM 711 N N . ARG A 1 98 ? 24.711 -0.079 -32.162 1.00 60.50 98 ARG A N 1
ATOM 712 C CA . ARG A 1 98 ? 26.164 -0.247 -32.379 1.00 60.50 98 ARG A CA 1
ATOM 713 C C . ARG A 1 98 ? 26.567 -1.527 -33.125 1.00 60.50 98 ARG A C 1
ATOM 715 O O . ARG A 1 98 ? 27.766 -1.727 -33.323 1.00 60.50 98 ARG A O 1
ATOM 722 N N . LEU A 1 99 ? 25.612 -2.369 -33.516 1.00 52.44 99 LEU A N 1
ATOM 723 C CA . LEU A 1 99 ? 25.810 -3.580 -34.328 1.00 52.44 99 LEU A CA 1
ATOM 724 C C . LEU A 1 99 ? 25.336 -3.351 -35.765 1.00 52.44 99 LEU A C 1
ATOM 726 O O . LEU A 1 99 ? 25.978 -3.931 -36.667 1.00 52.44 99 LEU A O 1
#

Secondary structure (DSSP, 8-state):
--SHHHHHHHHHHHHHHHHHHHHHHHHHHHHHHHHHHHHHHHHHTTGGGSTHHHHHHHHHHHHHHHHHHHHHHHHHHHHHHHHHHHHHHHHHHHHHTT-

Radius of gyration: 22.13 Å; chains: 1; bounding box: 50×22×62 Å

Sequence (99 aa):
MAGGGGVHVEHEALAAQASNLAATKNELEAVLTRLQGQIQELVSSGFVTDSASVSFGEAHERWTTAARATVTELETMGSYLGSTSEAFASVDQQFTVRL

InterPro domains:
  IPR010310 Type VII secretion system ESAT-6-like [PF06013] (8-93)
  IPR036689 ESAT-6-like superfamily [S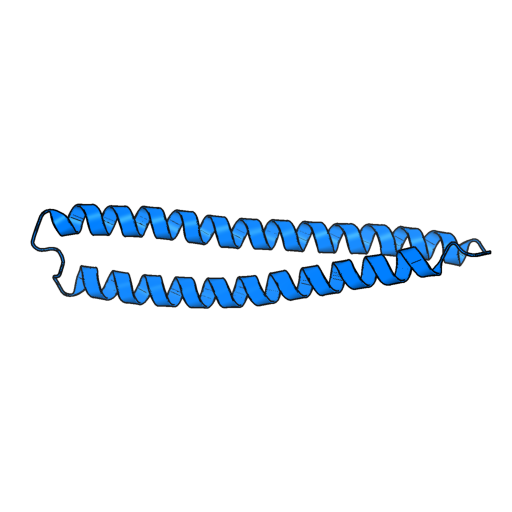SF140453] (8-95)

pLDDT: mean 84.35, std 12.97, range [43.5, 96.19]